Protein AF-A0A7S1TA77-F1 (afdb_monomer_lite)

pLDDT: mean 72.63, std 24.4, range [30.12, 96.5]

Secondary structure (DSSP, 8-state):
-HHHHHHSTTHHHHHHHHHT-STT---SEEEEEPPGGGTTSBHHHHHHHHHHTTEEEEEEEE-TTS------S---HHHHHHHHHGGGSS--------------------------PPPEEEES--TTPBPPTT-EEEEEES--HHHHHHHHHTT-

Structure (mmCIF, N/CA/C/O backbone):
data_AF-A0A7S1TA77-F1
#
_entry.id   AF-A0A7S1TA77-F1
#
loop_
_atom_site.group_PDB
_atom_site.id
_atom_site.type_symbol
_atom_site.label_atom_id
_atom_site.label_alt_id
_atom_site.label_comp_id
_atom_site.label_asym_id
_atom_site.label_entity_id
_atom_site.label_seq_id
_atom_site.pdbx_PDB_ins_code
_atom_site.Cartn_x
_atom_site.Cartn_y
_atom_site.Cartn_z
_atom_site.occupancy
_atom_site.B_iso_or_equiv
_atom_site.auth_seq_id
_atom_site.auth_comp_id
_atom_site.auth_asym_id
_atom_site.auth_atom_id
_atom_site.pdbx_PDB_model_num
ATOM 1 N N . LEU A 1 1 ? -1.077 11.465 19.146 1.00 84.88 1 LEU A N 1
ATOM 2 C CA . LEU A 1 1 ? -2.162 10.462 19.258 1.00 84.88 1 LEU A CA 1
ATOM 3 C C . LEU A 1 1 ? -3.332 10.982 20.092 1.00 84.88 1 LEU A C 1
ATOM 5 O O . LEU A 1 1 ? -4.380 11.188 19.505 1.00 84.88 1 LEU A O 1
ATOM 9 N N . LEU A 1 2 ? -3.151 11.334 21.373 1.00 88.69 2 LEU A N 1
ATOM 10 C CA . LEU A 1 2 ? -4.229 11.862 22.241 1.00 88.69 2 LEU A CA 1
ATOM 11 C C . LEU A 1 2 ? -5.023 13.043 21.648 1.00 88.69 2 LEU A C 1
ATOM 13 O O . LEU A 1 2 ? -6.248 13.052 21.672 1.00 88.69 2 LEU A O 1
ATOM 17 N N . ALA A 1 3 ? -4.336 14.026 21.056 1.00 92.56 3 ALA A N 1
ATOM 18 C CA . ALA A 1 3 ? -5.007 15.150 20.398 1.00 92.56 3 ALA A CA 1
ATOM 19 C C . ALA A 1 3 ? -5.864 14.712 19.197 1.00 92.56 3 ALA A C 1
ATOM 21 O O . ALA A 1 3 ? -6.885 15.334 18.914 1.00 92.56 3 ALA A O 1
ATOM 22 N N . ARG A 1 4 ? -5.455 13.645 18.496 1.00 91.50 4 ARG A N 1
ATOM 23 C CA . ARG A 1 4 ? -6.177 13.134 17.332 1.00 91.50 4 ARG A CA 1
ATOM 24 C C . ARG A 1 4 ? -7.378 12.292 17.741 1.00 91.50 4 ARG A C 1
ATOM 26 O O . ARG A 1 4 ? -8.418 12.475 17.136 1.00 91.50 4 ARG A O 1
ATOM 33 N N . GLU A 1 5 ? -7.258 11.497 18.801 1.00 93.94 5 GLU A N 1
ATOM 34 C CA . GLU A 1 5 ? -8.376 10.764 19.415 1.00 93.94 5 GLU A CA 1
ATOM 35 C C . GLU A 1 5 ? -9.497 11.705 19.860 1.00 93.94 5 GLU A C 1
ATOM 37 O O . GLU A 1 5 ? -10.666 11.486 19.574 1.00 93.94 5 GLU A O 1
ATOM 42 N N . ARG A 1 6 ? -9.143 12.850 20.452 1.00 94.81 6 ARG A N 1
ATOM 43 C CA . ARG A 1 6 ? -10.137 13.869 20.809 1.00 94.81 6 ARG A CA 1
ATOM 44 C C . ARG A 1 6 ? -10.879 14.449 19.594 1.00 94.81 6 ARG A C 1
ATOM 46 O O . ARG A 1 6 ? -12.026 14.862 19.730 1.00 94.81 6 ARG A O 1
ATOM 53 N N . GLN A 1 7 ? -10.218 14.556 18.441 1.00 95.81 7 GLN A N 1
ATOM 54 C CA . GLN A 1 7 ? -10.806 15.111 17.212 1.00 95.81 7 GLN A CA 1
ATOM 55 C C . GLN A 1 7 ? -11.557 14.063 16.386 1.00 95.81 7 GLN A C 1
ATOM 57 O O . GLN A 1 7 ? -12.520 14.397 15.705 1.00 95.81 7 GLN A O 1
ATOM 62 N N . LEU A 1 8 ? -11.081 12.822 16.414 1.00 94.81 8 LEU A N 1
ATOM 63 C CA . LEU A 1 8 ? -11.598 11.672 15.688 1.00 94.81 8 LEU A CA 1
ATOM 64 C C . LEU A 1 8 ? -11.615 10.485 16.658 1.00 94.81 8 LEU A C 1
ATOM 66 O O . LEU A 1 8 ? -10.641 9.727 16.682 1.00 94.81 8 LEU A O 1
ATOM 70 N N . PRO A 1 9 ? -12.681 10.353 17.466 1.00 94.81 9 PRO A N 1
ATOM 71 C CA . PRO A 1 9 ? -12.817 9.229 18.381 1.00 94.81 9 PRO A CA 1
ATOM 72 C C . PRO A 1 9 ? -12.741 7.899 17.625 1.00 94.81 9 PRO A C 1
ATOM 74 O O . PRO A 1 9 ? -13.357 7.768 16.563 1.00 94.81 9 PRO A O 1
ATOM 77 N N . GLY A 1 10 ? -11.993 6.930 18.146 1.00 91.75 10 GLY A N 1
ATOM 78 C CA . GLY A 1 10 ? -11.790 5.625 17.515 1.00 91.75 10 GLY A CA 1
ATOM 79 C C . GLY A 1 10 ? -10.495 5.486 16.699 1.00 91.75 10 GLY A C 1
ATOM 80 O O . GLY A 1 10 ? -10.236 4.422 16.130 1.00 91.75 10 GLY A O 1
ATOM 81 N N . ILE A 1 11 ? -9.689 6.548 16.545 1.00 92.94 11 ILE A N 1
ATOM 82 C CA . ILE A 1 11 ? -8.492 6.494 15.683 1.00 92.94 11 ILE A CA 1
ATOM 83 C C . ILE A 1 11 ? -7.380 5.652 16.313 1.00 92.94 11 ILE A C 1
ATOM 85 O O . ILE A 1 11 ? -6.591 5.041 15.590 1.00 92.94 11 ILE A O 1
ATOM 89 N N . VAL A 1 12 ? -7.302 5.609 17.645 1.00 92.12 12 VAL A N 1
ATOM 90 C CA . VAL A 1 12 ? -6.320 4.779 18.352 1.00 92.12 12 VAL A CA 1
ATOM 91 C C . VAL A 1 12 ? -6.612 3.296 18.128 1.00 92.12 12 VAL A C 1
ATOM 93 O O . VAL A 1 12 ? -5.689 2.556 17.793 1.00 92.12 12 VAL A O 1
ATOM 96 N N . GLU A 1 13 ? -7.873 2.885 18.211 1.00 89.94 13 GLU A N 1
ATOM 97 C CA . GLU A 1 13 ? -8.336 1.515 17.979 1.00 89.94 13 GLU A CA 1
ATOM 98 C C . GLU A 1 13 ? -8.050 1.078 16.538 1.00 89.94 13 GLU A C 1
ATOM 100 O O . GLU A 1 13 ? -7.552 -0.022 16.293 1.00 89.94 13 GLU A O 1
ATOM 105 N N . VAL A 1 14 ? -8.277 1.970 15.566 1.00 88.94 14 VAL A N 1
ATOM 106 C CA . VAL A 1 14 ? -7.917 1.716 14.163 1.00 88.94 14 VAL A CA 1
ATOM 107 C C . VAL A 1 14 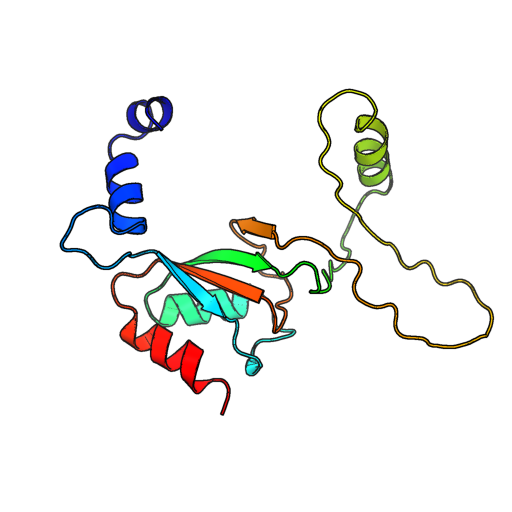? -6.412 1.485 14.015 1.00 88.94 14 VAL A C 1
ATOM 109 O O . VAL A 1 14 ? -5.999 0.527 13.362 1.00 88.94 14 VAL A O 1
ATOM 112 N N . ILE A 1 15 ? -5.575 2.330 14.628 1.00 90.50 15 ILE A N 1
ATOM 113 C CA . ILE A 1 15 ? -4.113 2.170 14.577 1.00 90.50 15 ILE A CA 1
ATOM 114 C C . ILE A 1 15 ? -3.689 0.855 15.239 1.00 90.50 15 ILE A C 1
ATOM 116 O O . ILE A 1 15 ? -2.844 0.151 14.688 1.00 90.50 15 ILE A O 1
ATOM 120 N N . GLN A 1 16 ? -4.286 0.498 16.377 1.00 89.81 16 GLN A N 1
ATOM 121 C CA . GLN A 1 16 ? -4.024 -0.762 17.075 1.00 89.81 16 GLN A CA 1
ATOM 122 C C . GLN A 1 16 ? -4.359 -1.981 16.208 1.00 89.81 16 GLN A C 1
ATOM 124 O O . GLN A 1 16 ? -3.555 -2.913 16.148 1.00 89.81 16 GLN A O 1
ATOM 129 N N . GLY A 1 17 ? -5.482 -1.949 15.484 1.00 87.38 17 GLY A N 1
ATOM 130 C CA . GLY A 1 17 ? -5.846 -2.991 14.520 1.00 87.38 17 GLY A CA 1
ATOM 131 C C . GLY A 1 17 ? -4.873 -3.082 13.338 1.00 87.38 17 GLY A C 1
ATOM 132 O O . GLY A 1 17 ? -4.503 -4.177 12.917 1.00 87.38 17 GLY A O 1
ATOM 133 N N . LEU A 1 18 ? -4.385 -1.942 12.835 1.00 89.44 18 LEU A N 1
ATOM 134 C CA . LEU A 1 18 ? -3.388 -1.919 11.757 1.00 89.44 18 LEU A CA 1
ATOM 135 C C . LEU A 1 18 ? -2.061 -2.570 12.167 1.00 89.44 18 LEU A C 1
ATOM 137 O O . LEU A 1 18 ? -1.482 -3.304 11.367 1.00 89.44 18 LEU A O 1
ATOM 141 N N . ILE A 1 19 ? -1.593 -2.322 13.393 1.00 88.69 19 ILE A N 1
ATOM 142 C CA . ILE A 1 19 ? -0.303 -2.836 13.884 1.00 88.69 19 ILE A CA 1
ATOM 143 C C . ILE A 1 19 ? -0.397 -4.209 14.567 1.00 88.69 19 ILE A C 1
ATOM 145 O O . ILE A 1 19 ? 0.642 -4.776 14.892 1.00 88.69 19 ILE A O 1
ATOM 149 N N . GLY A 1 20 ? -1.605 -4.739 14.794 1.00 85.19 20 GLY A N 1
ATOM 150 C CA . GLY A 1 20 ? -1.810 -6.017 15.488 1.00 85.19 20 GLY A CA 1
ATOM 151 C C . GLY A 1 20 ? -1.452 -5.959 16.978 1.00 85.19 20 GLY A C 1
ATOM 152 O O . GLY A 1 20 ? -0.816 -6.870 17.497 1.00 85.19 20 GLY A O 1
ATOM 153 N N . TYR A 1 21 ? -1.791 -4.861 17.666 1.00 78.44 21 TYR A N 1
ATOM 154 C CA . TYR A 1 21 ? -1.411 -4.662 19.075 1.00 78.44 21 TYR A CA 1
ATOM 155 C C . TYR A 1 21 ? -2.141 -5.611 20.042 1.00 78.44 21 TYR A C 1
ATOM 157 O O . TYR A 1 21 ? -1.588 -5.983 21.075 1.00 78.44 21 TYR A O 1
ATOM 165 N N . GLU A 1 22 ? -3.373 -6.018 19.723 1.00 73.12 22 GLU A N 1
ATOM 166 C CA . GLU A 1 22 ? -4.117 -6.980 20.540 1.00 73.12 22 GLU A CA 1
ATOM 167 C C . GLU A 1 22 ? -3.684 -8.419 20.221 1.00 73.12 22 GLU A C 1
ATOM 169 O O . GLU A 1 22 ? -3.659 -8.829 19.062 1.00 73.12 22 GLU A O 1
ATOM 174 N N . HIS A 1 23 ? -3.374 -9.193 21.269 1.00 55.06 23 HIS A N 1
ATOM 175 C CA . HIS A 1 23 ? -2.682 -10.496 21.267 1.00 55.06 23 HIS A CA 1
ATOM 176 C C . HIS A 1 23 ? -3.325 -11.661 20.474 1.00 55.06 23 HIS A C 1
ATOM 178 O O . HIS A 1 23 ? -2.908 -12.806 20.634 1.00 55.06 23 HIS A O 1
ATOM 184 N N . ALA A 1 24 ? -4.308 -11.409 19.614 1.00 60.81 24 ALA A N 1
ATOM 185 C CA . ALA A 1 24 ? -4.984 -12.430 18.815 1.00 60.81 24 ALA A CA 1
ATOM 186 C C . ALA A 1 24 ? -5.266 -12.020 17.359 1.00 60.81 24 ALA A C 1
ATOM 188 O O . ALA A 1 24 ? -5.853 -12.811 16.624 1.00 60.81 24 ALA A O 1
ATOM 189 N N . MET A 1 25 ? -4.882 -10.810 16.935 1.00 66.12 25 MET A N 1
ATOM 190 C CA . MET A 1 25 ? -5.183 -10.317 15.590 1.00 66.12 25 MET A CA 1
ATOM 191 C C . MET A 1 25 ? -3.905 -10.155 14.774 1.00 66.12 25 MET A C 1
ATOM 193 O O . MET A 1 25 ? -2.995 -9.419 15.150 1.00 66.12 25 MET A O 1
ATOM 197 N N . ASP A 1 26 ? -3.863 -10.832 13.629 1.00 80.38 26 ASP A N 1
ATOM 198 C CA . ASP A 1 26 ? -2.837 -10.612 12.615 1.00 80.38 26 ASP A CA 1
ATOM 199 C C . ASP A 1 26 ? -2.819 -9.127 12.207 1.00 80.38 26 ASP A C 1
ATOM 201 O O . ASP A 1 26 ? -3.887 -8.540 11.994 1.00 80.38 26 ASP A O 1
ATOM 205 N N . PRO A 1 27 ? -1.636 -8.500 12.053 1.00 85.06 27 PRO A N 1
ATOM 206 C CA . PRO A 1 27 ? -1.555 -7.096 11.683 1.00 85.06 27 PRO A CA 1
ATOM 207 C C . PRO A 1 27 ? -2.210 -6.886 10.320 1.00 85.06 27 PRO A C 1
ATOM 209 O O . PRO A 1 27 ? -1.846 -7.535 9.328 1.00 85.06 27 PRO A O 1
ATOM 212 N N . MET A 1 28 ? -3.162 -5.952 10.278 1.00 91.56 28 MET A N 1
ATOM 213 C CA . MET A 1 28 ? -3.863 -5.605 9.046 1.00 91.56 28 MET A CA 1
ATOM 214 C C . MET A 1 28 ? -2.978 -4.827 8.076 1.00 91.56 28 MET A C 1
ATOM 216 O O . MET A 1 28 ? -3.362 -4.689 6.925 1.00 91.56 28 MET A O 1
ATOM 220 N N . LEU A 1 29 ? -1.820 -4.312 8.502 1.00 93.69 29 LEU A N 1
ATOM 221 C CA . LEU A 1 29 ? -0.861 -3.612 7.652 1.00 93.69 29 LEU A CA 1
ATOM 222 C C . LEU A 1 29 ? 0.401 -4.451 7.437 1.00 93.69 29 LEU A C 1
ATOM 224 O O . LEU A 1 29 ? 1.091 -4.804 8.392 1.00 93.69 29 LEU A O 1
ATOM 228 N N . ARG A 1 30 ? 0.749 -4.720 6.176 1.00 93.81 30 ARG A N 1
ATOM 229 C CA . ARG A 1 30 ? 1.963 -5.467 5.810 1.00 93.81 30 ARG A CA 1
ATOM 230 C C . ARG A 1 30 ? 2.732 -4.777 4.693 1.00 93.81 30 ARG A C 1
ATOM 232 O O . ARG A 1 30 ? 2.157 -4.057 3.880 1.00 93.81 30 ARG A O 1
ATOM 239 N N . LEU A 1 31 ? 4.041 -5.006 4.664 1.00 94.06 31 LEU A N 1
ATOM 240 C CA . LEU A 1 31 ? 4.932 -4.552 3.601 1.00 94.06 31 LEU A CA 1
ATOM 241 C C . LEU A 1 31 ? 5.191 -5.709 2.632 1.00 94.06 31 LEU A C 1
ATOM 243 O O . LEU A 1 31 ? 5.622 -6.777 3.059 1.00 94.06 31 LEU A O 1
ATOM 247 N N . PHE A 1 32 ? 4.965 -5.479 1.341 1.00 94.12 32 PHE A N 1
ATOM 248 C CA . PHE A 1 32 ? 5.279 -6.421 0.266 1.00 94.12 32 PHE A CA 1
ATOM 249 C C . PHE A 1 32 ? 6.329 -5.825 -0.661 1.00 94.12 32 PHE A C 1
ATOM 251 O O . PHE A 1 32 ? 6.285 -4.632 -0.943 1.00 94.12 32 PHE A O 1
ATOM 258 N N . SER A 1 33 ? 7.250 -6.638 -1.169 1.00 92.75 33 SER A N 1
ATOM 259 C CA . SER A 1 33 ? 8.122 -6.222 -2.271 1.00 92.75 33 SER A CA 1
ATOM 260 C C . SER A 1 33 ? 7.302 -6.057 -3.547 1.00 92.75 33 SER A C 1
ATOM 262 O O . SER A 1 33 ? 6.421 -6.870 -3.819 1.00 92.75 33 SER A O 1
ATOM 264 N N . VAL A 1 34 ? 7.573 -5.015 -4.332 1.00 92.06 34 VAL A N 1
ATOM 265 C CA . VAL A 1 34 ? 6.928 -4.845 -5.637 1.00 92.06 34 VAL A CA 1
ATOM 266 C C . VAL A 1 34 ? 7.415 -5.955 -6.584 1.00 92.06 34 VAL A C 1
ATOM 268 O O . VAL A 1 34 ? 8.628 -6.107 -6.740 1.00 92.06 34 VAL A O 1
ATOM 271 N N . PRO A 1 35 ? 6.511 -6.717 -7.235 1.00 90.94 35 PRO A N 1
ATOM 272 C CA . PRO A 1 35 ? 6.898 -7.748 -8.191 1.00 90.94 35 PRO A CA 1
ATOM 273 C C . PRO A 1 35 ? 7.696 -7.161 -9.348 1.00 90.94 35 PRO A C 1
ATOM 275 O O . PRO A 1 35 ? 7.383 -6.069 -9.837 1.00 90.94 35 PRO A O 1
ATOM 278 N N . ARG A 1 36 ? 8.687 -7.898 -9.853 1.00 87.75 36 ARG A N 1
ATOM 279 C CA . ARG A 1 36 ? 9.538 -7.413 -10.952 1.00 87.75 36 ARG A CA 1
ATOM 280 C C . ARG A 1 36 ? 8.741 -7.161 -12.226 1.00 87.75 36 ARG A C 1
ATOM 282 O O . ARG A 1 36 ? 9.065 -6.232 -12.960 1.00 87.75 36 ARG A O 1
ATOM 289 N N . SER A 1 37 ? 7.668 -7.921 -12.446 1.00 89.69 37 SER A N 1
ATOM 290 C CA . SER A 1 37 ? 6.725 -7.726 -13.556 1.00 89.69 37 SER A CA 1
ATOM 291 C C . SER A 1 37 ? 6.010 -6.366 -13.538 1.00 89.69 37 SER A C 1
ATOM 293 O O . SER A 1 37 ? 5.498 -5.939 -14.570 1.00 89.69 37 SER A O 1
ATOM 295 N N . LEU A 1 38 ? 5.994 -5.664 -12.398 1.00 90.69 38 LEU A N 1
ATOM 296 C CA . LEU A 1 38 ? 5.436 -4.317 -12.263 1.00 90.69 38 LEU A CA 1
ATOM 297 C C . LEU A 1 38 ? 6.495 -3.208 -12.227 1.00 90.69 38 LEU A C 1
ATOM 299 O O . LEU A 1 38 ? 6.134 -2.028 -12.217 1.00 90.69 38 LEU A O 1
ATOM 303 N N . ALA A 1 39 ? 7.787 -3.538 -12.223 1.00 90.38 39 ALA A N 1
ATOM 304 C CA . ALA A 1 39 ? 8.837 -2.529 -12.273 1.00 90.38 39 ALA A CA 1
ATOM 305 C C . ALA A 1 39 ? 8.726 -1.701 -13.569 1.00 90.38 39 ALA A C 1
ATOM 307 O O . ALA A 1 39 ? 8.524 -2.236 -14.656 1.00 90.38 39 ALA A O 1
ATOM 308 N N . GLY A 1 40 ? 8.826 -0.376 -13.453 1.00 88.25 40 GLY A N 1
ATOM 309 C CA . GLY A 1 40 ? 8.632 0.563 -14.561 1.00 88.25 40 GLY A CA 1
ATOM 310 C C . GLY A 1 40 ? 7.169 0.910 -14.865 1.00 88.25 40 GLY A C 1
ATOM 311 O O . GLY A 1 40 ? 6.920 1.837 -15.636 1.00 88.25 40 GLY A O 1
ATOM 312 N N . THR A 1 41 ? 6.198 0.227 -14.251 1.00 93.44 41 THR A N 1
ATOM 313 C CA . THR A 1 41 ? 4.776 0.594 -14.355 1.00 93.44 41 THR A CA 1
ATOM 314 C C . THR A 1 41 ? 4.406 1.698 -13.362 1.00 93.44 41 THR A C 1
ATOM 316 O O . THR A 1 41 ? 5.203 2.092 -12.509 1.00 93.44 41 THR A O 1
ATOM 319 N N . GLN A 1 42 ? 3.195 2.235 -13.495 1.00 95.25 42 GLN A N 1
ATOM 320 C CA . GLN A 1 42 ? 2.672 3.282 -12.622 1.00 95.25 42 GLN A CA 1
ATOM 321 C C . GLN A 1 42 ? 2.053 2.697 -11.347 1.00 95.25 42 GLN A C 1
ATOM 323 O O . GLN A 1 42 ? 1.375 1.671 -11.389 1.00 95.25 42 GLN A O 1
ATOM 328 N N . PHE A 1 43 ? 2.199 3.393 -10.222 1.00 94.94 43 PHE A N 1
ATOM 329 C CA . PHE A 1 43 ? 1.617 3.011 -8.936 1.00 94.94 43 PHE A CA 1
ATOM 330 C C . PHE A 1 43 ? 0.098 2.815 -9.015 1.00 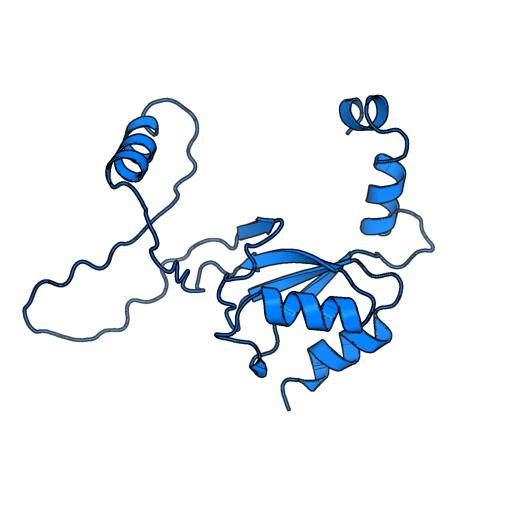94.94 43 PHE A C 1
ATOM 332 O O . PHE A 1 43 ? -0.430 1.922 -8.362 1.00 94.94 43 PHE A O 1
ATOM 339 N N . GLY A 1 44 ? -0.610 3.578 -9.853 1.00 95.19 44 GLY A N 1
ATOM 340 C CA . GLY A 1 44 ? -2.049 3.410 -10.070 1.00 95.19 44 GLY A CA 1
ATOM 341 C C . GLY A 1 44 ? -2.442 2.024 -10.601 1.00 95.19 44 GLY A C 1
ATOM 342 O O . GLY A 1 44 ? -3.515 1.526 -10.267 1.00 95.19 44 GLY A O 1
ATOM 343 N N . GLU A 1 45 ? -1.570 1.373 -11.377 1.00 95.06 45 GLU A N 1
ATOM 344 C CA . GLU A 1 45 ? -1.774 -0.004 -11.847 1.00 95.06 45 GLU A CA 1
ATOM 345 C C . GLU A 1 45 ? -1.689 -1.000 -10.688 1.00 95.06 45 GLU A C 1
ATOM 347 O O . GLU A 1 45 ? -2.581 -1.830 -10.508 1.00 95.06 45 GLU A O 1
ATOM 352 N N . LEU A 1 46 ? -0.645 -0.874 -9.862 1.00 95.44 46 LEU A N 1
ATOM 353 C CA . LEU A 1 46 ? -0.475 -1.667 -8.645 1.00 95.44 46 LEU A CA 1
ATOM 354 C C . LEU A 1 46 ? -1.649 -1.456 -7.683 1.00 95.44 46 LEU A C 1
ATOM 356 O O . LEU A 1 46 ? -2.219 -2.429 -7.195 1.00 95.44 46 LEU A O 1
ATOM 360 N N . PHE A 1 47 ? -2.030 -0.199 -7.446 1.00 96.25 47 PHE A N 1
ATOM 361 C CA . PHE A 1 47 ? -3.136 0.171 -6.567 1.00 96.25 47 PHE A CA 1
ATOM 362 C C . PHE A 1 47 ? -4.426 -0.548 -6.975 1.00 96.25 47 PHE A C 1
ATOM 364 O O . PHE A 1 47 ? -5.077 -1.165 -6.134 1.00 96.25 47 PHE A O 1
ATOM 371 N N . ARG A 1 48 ? -4.771 -0.532 -8.269 1.00 96.06 48 ARG A N 1
ATOM 372 C CA . ARG A 1 48 ? -5.990 -1.178 -8.774 1.00 96.06 48 ARG A CA 1
ATOM 373 C C . ARG A 1 48 ? -5.990 -2.685 -8.528 1.00 96.06 48 ARG A C 1
ATOM 375 O O . ARG A 1 48 ? -6.971 -3.202 -8.006 1.00 96.06 48 ARG A O 1
ATOM 382 N N . ARG A 1 49 ? -4.878 -3.369 -8.818 1.00 95.06 49 ARG A N 1
ATOM 383 C CA . ARG A 1 49 ? -4.742 -4.818 -8.573 1.00 95.06 49 ARG A CA 1
ATOM 384 C C . ARG A 1 49 ? -4.849 -5.161 -7.090 1.00 95.06 49 ARG A C 1
ATOM 386 O O . ARG A 1 49 ? -5.479 -6.145 -6.724 1.00 95.06 49 ARG A O 1
ATOM 393 N N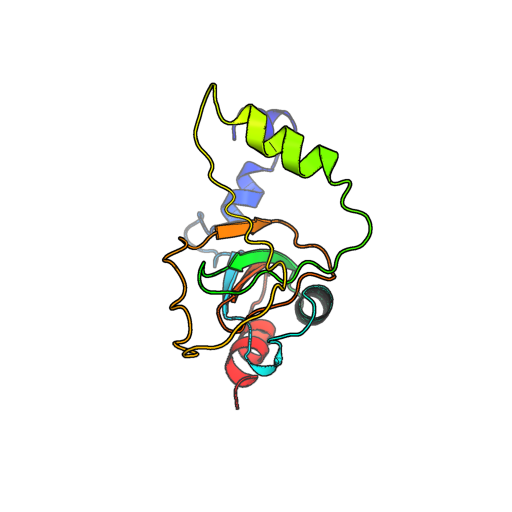 . VAL A 1 50 ? -4.256 -4.341 -6.223 1.00 96.06 50 VAL A N 1
ATOM 394 C CA . VAL A 1 50 ? -4.356 -4.517 -4.767 1.00 96.06 50 VAL A CA 1
ATOM 395 C C . VAL A 1 50 ? -5.806 -4.375 -4.295 1.00 96.06 50 VAL A C 1
ATOM 397 O O . VAL A 1 50 ? -6.254 -5.188 -3.488 1.00 96.06 50 VAL A O 1
ATOM 400 N N . VAL A 1 51 ? -6.552 -3.407 -4.839 1.00 96.38 51 VAL A N 1
ATOM 401 C CA . VAL A 1 51 ? -7.986 -3.223 -4.551 1.00 96.38 51 VAL A CA 1
ATOM 402 C C . VAL A 1 51 ? -8.824 -4.404 -5.038 1.00 96.38 51 VAL A C 1
ATOM 404 O O . VAL A 1 51 ? -9.668 -4.892 -4.289 1.00 96.38 51 VAL A O 1
ATOM 407 N N . GLU A 1 52 ? -8.568 -4.914 -6.244 1.00 96.25 52 GLU A N 1
ATOM 408 C CA . GLU A 1 52 ? -9.240 -6.109 -6.784 1.00 96.25 52 GLU A CA 1
ATOM 409 C C . GLU A 1 52 ? -9.027 -7.353 -5.904 1.00 96.25 52 GLU A C 1
ATOM 411 O O . GLU A 1 52 ? -9.900 -8.214 -5.818 1.00 96.25 52 GLU A O 1
ATOM 416 N N . LEU A 1 53 ? -7.892 -7.421 -5.204 1.00 95.69 53 LEU A N 1
ATOM 417 C CA . LEU A 1 53 ? -7.545 -8.491 -4.265 1.00 95.69 53 LEU A CA 1
ATOM 418 C C . LEU A 1 53 ? -8.012 -8.222 -2.821 1.00 95.69 53 LEU A C 1
ATOM 420 O O . LEU A 1 53 ? -7.671 -8.991 -1.923 1.00 95.69 53 LEU A O 1
ATOM 424 N N . GLY A 1 54 ? -8.783 -7.156 -2.581 1.00 95.38 54 GLY A N 1
ATOM 425 C CA . GLY A 1 54 ? -9.367 -6.845 -1.271 1.00 95.38 54 GLY A CA 1
ATOM 426 C C . GLY A 1 54 ? -8.441 -6.107 -0.297 1.00 95.38 54 GLY A C 1
ATOM 427 O O . GLY A 1 54 ? -8.714 -6.082 0.905 1.00 95.38 54 GLY A O 1
ATOM 428 N N . GLY A 1 55 ? -7.354 -5.508 -0.789 1.00 95.44 55 GLY A N 1
ATOM 429 C CA . GLY A 1 55 ? -6.447 -4.668 -0.007 1.00 95.44 55 GLY A CA 1
ATOM 430 C C . GLY A 1 55 ? -6.486 -3.195 -0.413 1.00 95.44 55 GLY A C 1
ATOM 431 O O . GLY A 1 55 ? -7.085 -2.809 -1.411 1.00 95.44 55 GLY A O 1
ATOM 432 N N . ILE A 1 56 ? -5.792 -2.350 0.347 1.00 95.88 56 ILE A N 1
ATOM 433 C CA . ILE A 1 56 ? -5.556 -0.942 0.007 1.00 95.88 56 ILE A CA 1
ATOM 434 C C . ILE A 1 56 ? -4.075 -0.643 0.209 1.00 95.88 56 ILE A C 1
ATOM 436 O O . ILE A 1 56 ? -3.559 -0.778 1.318 1.00 95.88 56 ILE A O 1
ATOM 440 N N . SER A 1 57 ? -3.378 -0.206 -0.839 1.00 94.69 57 SER A N 1
ATOM 441 C CA . SER A 1 57 ? -2.001 0.272 -0.698 1.00 94.69 57 SER A CA 1
ATOM 442 C C . SER A 1 57 ? -1.984 1.700 -0.151 1.00 94.69 57 SER A C 1
ATOM 444 O O . SER A 1 57 ? -2.542 2.604 -0.774 1.00 94.69 57 SER A O 1
ATOM 446 N N . ILE A 1 58 ? -1.329 1.909 0.991 1.00 93.38 58 ILE A N 1
ATOM 447 C CA . ILE A 1 58 ? -1.316 3.191 1.718 1.00 93.38 58 ILE A CA 1
ATOM 448 C C . ILE A 1 58 ? 0.001 3.962 1.570 1.00 93.38 58 ILE A C 1
ATOM 450 O O . ILE A 1 58 ? 0.068 5.163 1.838 1.00 93.38 58 ILE A O 1
ATOM 454 N N . GLY A 1 59 ? 1.062 3.287 1.131 1.00 93.38 59 GLY A N 1
ATOM 455 C CA . GLY A 1 59 ? 2.357 3.919 0.948 1.00 93.38 59 GLY A CA 1
ATOM 456 C C . GLY A 1 59 ? 3.360 3.049 0.212 1.00 93.38 59 GLY A C 1
ATOM 457 O O . GLY A 1 59 ? 3.188 1.839 0.086 1.00 93.38 59 GLY A O 1
ATOM 458 N N . LEU A 1 60 ? 4.421 3.695 -0.250 1.00 93.81 60 LEU A N 1
ATOM 459 C CA . LEU A 1 60 ? 5.551 3.088 -0.930 1.00 93.81 60 LEU A CA 1
ATOM 460 C C . LEU A 1 60 ? 6.797 3.257 -0.060 1.00 93.81 60 LEU A C 1
ATOM 462 O O . LEU A 1 60 ? 7.145 4.370 0.321 1.00 93.81 60 LEU A O 1
ATOM 466 N N . TYR A 1 61 ? 7.462 2.160 0.261 1.00 93.19 61 TYR A N 1
ATOM 467 C CA . TYR A 1 61 ? 8.796 2.147 0.840 1.00 93.19 61 TYR A CA 1
ATOM 468 C C . TYR A 1 61 ? 9.803 2.090 -0.305 1.00 93.19 61 TYR A C 1
ATOM 470 O O . TYR A 1 61 ? 9.908 1.076 -0.987 1.00 93.19 61 TYR A O 1
ATOM 478 N N . ARG A 1 62 ? 10.536 3.170 -0.544 1.00 89.00 62 ARG A N 1
ATOM 479 C CA . ARG A 1 62 ? 11.492 3.245 -1.646 1.00 89.00 62 ARG A CA 1
ATOM 480 C C . ARG A 1 62 ? 12.907 3.063 -1.127 1.00 89.00 62 ARG A C 1
ATOM 482 O O . ARG A 1 62 ? 13.340 3.802 -0.241 1.00 89.00 62 ARG A O 1
ATOM 489 N N . SER A 1 63 ? 13.646 2.107 -1.695 1.00 79.50 63 SER A N 1
ATOM 490 C CA . SER A 1 63 ? 15.089 2.036 -1.464 1.00 79.50 63 SER A CA 1
ATOM 491 C C . SER A 1 63 ? 15.732 3.289 -2.055 1.00 79.50 63 SER A C 1
ATOM 493 O O . SER A 1 63 ? 15.393 3.704 -3.162 1.00 79.50 63 SER A O 1
ATOM 495 N N . GLY A 1 64 ? 16.683 3.914 -1.361 1.00 64.81 64 GLY A N 1
ATOM 496 C CA . GLY A 1 64 ? 17.295 5.135 -1.892 1.00 64.81 64 GLY A CA 1
ATOM 497 C C . GLY A 1 64 ? 18.109 4.922 -3.181 1.00 64.81 64 GLY A C 1
ATOM 498 O O . GLY A 1 64 ? 18.464 5.877 -3.858 1.00 64.81 64 GLY A O 1
ATOM 499 N N . SER A 1 65 ? 18.361 3.675 -3.582 1.00 60.31 65 SER A N 1
ATOM 500 C CA . SER A 1 65 ? 18.942 3.334 -4.885 1.00 60.31 65 SER A CA 1
ATOM 501 C C . SER A 1 65 ? 17.953 3.384 -6.062 1.00 60.31 65 SER A C 1
ATOM 503 O O . SER A 1 65 ? 18.384 3.270 -7.209 1.00 60.31 65 SER A O 1
ATOM 505 N N . ALA A 1 66 ? 16.646 3.526 -5.817 1.00 58.28 66 ALA A N 1
ATOM 506 C CA . ALA A 1 66 ? 15.632 3.583 -6.865 1.00 58.28 66 ALA A CA 1
ATOM 507 C C . ALA A 1 66 ? 15.564 4.979 -7.509 1.00 58.28 66 ALA A C 1
ATOM 509 O O . ALA A 1 66 ? 15.427 5.992 -6.823 1.00 58.28 66 ALA A O 1
ATOM 510 N N . GLN A 1 67 ? 15.626 5.039 -8.842 1.00 52.78 67 GLN A N 1
ATOM 511 C CA . GLN A 1 67 ? 15.513 6.303 -9.573 1.00 52.78 67 GLN A CA 1
ATOM 512 C C . GLN A 1 67 ? 14.091 6.870 -9.471 1.00 52.78 67 GLN A C 1
ATOM 514 O O . GLN A 1 67 ? 13.110 6.188 -9.766 1.00 52.78 67 GLN A O 1
ATOM 519 N N . VAL A 1 68 ? 13.978 8.140 -9.082 1.00 51.78 68 VAL A N 1
ATOM 520 C CA . VAL A 1 68 ? 12.714 8.882 -9.110 1.00 51.78 68 VAL A CA 1
ATOM 521 C C . VAL A 1 68 ? 12.571 9.522 -10.488 1.00 51.78 68 VAL A C 1
ATOM 523 O O . VAL A 1 68 ? 13.236 10.510 -10.781 1.00 51.78 68 VAL A O 1
ATOM 526 N N . ILE A 1 69 ? 11.708 8.967 -11.340 1.00 51.06 69 ILE A N 1
ATOM 527 C CA . ILE A 1 69 ? 11.371 9.580 -12.630 1.00 51.06 69 ILE A CA 1
ATOM 528 C C . ILE A 1 69 ? 10.130 10.452 -12.421 1.00 51.06 69 ILE A C 1
ATOM 530 O O . ILE A 1 69 ? 9.010 9.946 -12.421 1.00 51.06 69 ILE A O 1
ATOM 534 N N . LEU A 1 70 ? 10.325 11.756 -12.218 1.00 46.56 70 LEU A N 1
ATOM 535 C CA . LEU A 1 70 ? 9.242 12.740 -12.284 1.00 46.56 70 LEU A CA 1
ATOM 536 C C . LEU A 1 70 ? 9.057 13.134 -13.750 1.00 46.56 70 LEU A C 1
ATOM 538 O O . LEU A 1 70 ? 9.992 13.620 -14.385 1.00 46.56 70 LEU A O 1
ATOM 542 N N . ARG A 1 71 ? 7.868 12.896 -14.311 1.00 39.62 71 ARG A N 1
ATOM 543 C CA . ARG A 1 71 ? 7.522 13.434 -15.630 1.00 39.62 71 ARG A CA 1
ATOM 544 C C . ARG A 1 71 ? 7.126 14.893 -15.449 1.00 39.62 71 ARG A C 1
ATOM 546 O O . ARG A 1 71 ? 6.093 15.192 -14.864 1.00 39.62 71 ARG A O 1
ATOM 553 N N . ASP A 1 72 ? 7.988 15.777 -15.933 1.00 40.69 72 ASP A N 1
ATOM 554 C CA . ASP A 1 72 ? 7.807 17.223 -15.903 1.00 40.69 72 ASP A CA 1
ATOM 555 C C . ASP A 1 72 ? 6.518 17.622 -16.640 1.00 40.69 72 ASP A C 1
ATOM 557 O O . ASP A 1 72 ? 6.430 17.560 -17.868 1.00 40.69 72 ASP A O 1
ATOM 561 N N . GLN A 1 73 ? 5.508 18.050 -15.887 1.00 38.22 73 GLN A N 1
ATOM 562 C CA . GLN A 1 73 ? 4.481 18.959 -16.379 1.00 38.22 73 GLN A CA 1
ATOM 563 C C . GLN A 1 73 ? 4.378 20.106 -15.369 1.00 38.22 73 GLN A C 1
ATOM 565 O O . GLN A 1 73 ? 3.779 19.964 -14.308 1.00 38.22 73 GLN A O 1
ATOM 570 N N . SER A 1 74 ? 4.974 21.252 -15.717 1.00 41.62 74 SER A N 1
ATOM 571 C CA . SER A 1 74 ? 4.832 22.566 -15.059 1.00 41.62 74 SER A CA 1
ATOM 572 C C . SER A 1 74 ? 5.559 22.830 -13.724 1.00 41.62 74 SER A C 1
ATOM 574 O O . SER A 1 74 ? 5.027 23.526 -12.861 1.00 41.62 74 SER A O 1
ATOM 576 N N . ALA A 1 75 ? 6.805 22.381 -13.542 1.00 47.81 75 ALA A N 1
ATOM 577 C CA . ALA A 1 75 ? 7.617 22.886 -12.430 1.00 47.81 75 ALA A CA 1
ATOM 578 C C . ALA A 1 75 ? 8.181 24.289 -12.746 1.00 47.81 75 ALA A C 1
ATOM 580 O O . ALA A 1 75 ? 9.158 24.433 -13.478 1.00 47.81 75 ALA A O 1
ATOM 581 N N . ASP A 1 76 ? 7.561 25.331 -12.182 1.00 42.84 76 ASP A N 1
ATOM 582 C CA . ASP A 1 76 ? 8.100 26.696 -12.142 1.00 42.84 76 ASP A CA 1
ATOM 583 C C . ASP A 1 76 ? 9.521 26.678 -11.524 1.00 42.84 76 ASP A C 1
ATOM 585 O O . ASP A 1 76 ? 9.674 26.345 -10.338 1.00 42.84 76 ASP A O 1
ATOM 589 N N . PRO A 1 77 ? 10.577 27.038 -12.283 1.00 46.59 77 PRO A N 1
ATOM 590 C CA . PRO A 1 77 ? 11.962 27.036 -11.806 1.00 46.59 77 PRO A CA 1
ATOM 591 C C . PRO A 1 77 ? 12.174 27.892 -10.546 1.00 46.59 77 PRO A C 1
ATOM 593 O O . PRO A 1 77 ? 13.123 27.672 -9.786 1.00 46.59 77 PRO A O 1
ATOM 596 N N . GLY A 1 78 ? 11.287 28.863 -10.292 1.00 42.12 78 GLY A N 1
ATOM 597 C CA . GLY A 1 78 ? 11.325 29.713 -9.104 1.00 42.12 78 GLY A CA 1
ATOM 598 C C . GLY A 1 78 ? 10.998 28.983 -7.799 1.00 42.12 78 GLY A C 1
ATOM 599 O O . GLY A 1 78 ? 11.506 29.367 -6.741 1.00 42.12 78 GLY A O 1
ATOM 600 N N . LEU A 1 79 ? 10.200 27.913 -7.850 1.00 50.41 79 LEU A N 1
ATOM 601 C CA . LEU A 1 79 ? 9.741 27.181 -6.665 1.00 50.41 79 LEU A CA 1
ATOM 602 C C . LEU A 1 79 ? 10.841 26.255 -6.124 1.00 50.41 79 LEU A C 1
ATOM 604 O O . LEU A 1 79 ? 11.095 26.230 -4.918 1.00 50.41 79 LEU A O 1
ATOM 608 N N . ILE A 1 80 ? 11.586 25.610 -7.029 1.00 47.78 80 ILE A N 1
ATOM 609 C CA . ILE A 1 80 ? 12.779 24.812 -6.700 1.00 47.78 80 ILE A CA 1
ATOM 610 C C . ILE A 1 80 ? 13.863 25.709 -6.087 1.00 47.78 80 ILE A C 1
ATOM 612 O O . ILE A 1 80 ? 14.447 25.375 -5.056 1.00 47.78 80 ILE A O 1
ATOM 616 N N . ARG A 1 81 ? 14.078 26.903 -6.655 1.00 43.47 81 ARG A N 1
ATOM 617 C CA . ARG A 1 81 ? 15.064 27.864 -6.136 1.00 43.47 81 ARG A CA 1
ATOM 618 C C . ARG A 1 81 ? 14.666 28.447 -4.775 1.00 43.47 81 ARG A 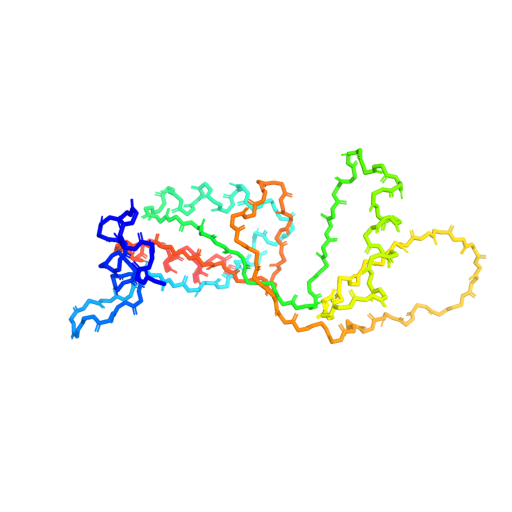C 1
ATOM 620 O O . ARG A 1 81 ? 15.533 28.685 -3.935 1.00 43.47 81 ARG A O 1
ATOM 627 N N . ARG A 1 82 ? 13.365 28.650 -4.529 1.00 42.12 82 ARG A N 1
ATOM 628 C CA . ARG A 1 82 ? 12.845 29.101 -3.226 1.00 42.12 82 ARG A CA 1
ATOM 629 C C . ARG A 1 82 ? 13.030 28.053 -2.131 1.00 42.12 82 ARG A C 1
ATOM 631 O O . ARG A 1 82 ? 13.442 28.429 -1.041 1.00 42.12 82 ARG A O 1
ATOM 638 N N . LEU A 1 83 ? 12.808 26.773 -2.434 1.00 49.16 83 LEU A N 1
ATOM 639 C CA . LEU A 1 83 ? 13.019 25.673 -1.484 1.00 49.16 83 LEU A CA 1
ATOM 640 C C . LEU A 1 83 ? 14.499 25.491 -1.112 1.00 49.16 83 LEU A C 1
ATOM 642 O O . LEU A 1 83 ? 14.806 25.188 0.038 1.00 49.16 83 LEU A O 1
ATOM 646 N N . MET A 1 84 ? 15.424 25.743 -2.045 1.00 45.00 84 MET A N 1
ATOM 647 C CA . MET A 1 84 ? 16.867 25.649 -1.783 1.00 45.00 84 MET A CA 1
ATOM 648 C C . MET A 1 84 ? 17.401 26.786 -0.895 1.00 45.00 84 MET A C 1
ATOM 650 O O . MET A 1 84 ? 18.279 26.548 -0.064 1.00 45.00 84 MET A O 1
ATOM 654 N N . ASN A 1 85 ? 16.853 28.001 -1.005 1.00 38.88 85 ASN A N 1
ATOM 655 C CA . ASN A 1 85 ? 17.309 29.151 -0.212 1.00 38.88 85 ASN A CA 1
ATOM 656 C C . ASN A 1 85 ? 16.737 29.196 1.215 1.00 38.88 85 ASN A C 1
ATOM 658 O O . ASN A 1 85 ? 17.298 29.878 2.070 1.00 38.88 85 ASN A O 1
ATOM 662 N N . THR A 1 86 ? 15.661 28.462 1.507 1.00 42.03 86 THR A N 1
ATOM 663 C CA . THR A 1 86 ? 15.111 28.346 2.871 1.00 42.03 86 THR A CA 1
ATOM 664 C C . THR A 1 86 ? 15.928 27.433 3.794 1.00 42.03 86 THR A C 1
ATOM 666 O O . THR A 1 86 ? 15.714 27.440 5.000 1.00 42.03 86 THR A O 1
ATOM 669 N N . SER A 1 87 ? 16.912 26.701 3.263 1.00 42.22 87 SER A N 1
ATOM 670 C CA . SER A 1 87 ? 17.719 25.716 4.007 1.00 42.22 87 SER A CA 1
ATOM 671 C C . SER A 1 87 ? 18.795 26.307 4.933 1.00 42.22 87 SER A C 1
ATOM 673 O O . SER A 1 87 ? 19.488 25.549 5.606 1.00 42.22 87 SER A O 1
ATOM 675 N N . LEU A 1 88 ? 18.987 27.633 4.967 1.00 43.19 88 LEU A N 1
ATOM 676 C CA . LEU A 1 88 ? 20.070 28.269 5.738 1.00 43.19 88 LEU A CA 1
ATOM 677 C C . LEU A 1 88 ? 19.670 28.781 7.132 1.00 43.19 88 LEU A C 1
ATOM 679 O O . LEU A 1 88 ? 20.524 29.302 7.844 1.00 43.19 88 LEU A O 1
ATOM 683 N N . MET A 1 89 ? 18.432 28.564 7.585 1.00 34.62 89 MET A N 1
ATOM 684 C CA . MET A 1 89 ? 18.076 28.714 9.001 1.00 34.62 89 MET A CA 1
ATOM 685 C C . MET A 1 89 ? 17.045 27.659 9.423 1.00 34.62 89 MET A C 1
ATOM 687 O O . MET A 1 89 ? 15.854 27.817 9.190 1.00 34.62 89 MET A O 1
ATOM 691 N N . GLY A 1 90 ? 17.518 26.608 10.099 1.00 31.72 90 GLY A N 1
ATOM 692 C CA . GLY A 1 90 ? 16.682 25.709 10.902 1.00 31.72 90 GLY A CA 1
ATOM 693 C C . GLY A 1 90 ? 16.322 24.366 10.255 1.00 31.72 90 GLY A C 1
ATOM 694 O O . GLY A 1 90 ? 15.455 24.288 9.397 1.00 31.72 90 GLY A O 1
ATOM 695 N N . SER A 1 91 ? 16.928 23.303 10.792 1.00 31.23 91 SER A N 1
ATOM 696 C CA . SER A 1 91 ? 16.486 21.898 10.735 1.00 31.23 91 SER A CA 1
ATOM 697 C C . SER A 1 91 ? 16.521 21.203 9.366 1.00 31.23 91 SER A C 1
ATOM 699 O O . SER A 1 91 ? 15.581 21.188 8.577 1.00 31.23 91 SER A O 1
ATOM 701 N N . SER A 1 92 ? 17.656 20.545 9.149 1.00 31.95 92 SER A N 1
ATOM 702 C CA . SER A 1 92 ? 18.099 19.813 7.969 1.00 31.95 92 SER A CA 1
ATOM 703 C C . SER A 1 92 ? 17.156 18.685 7.523 1.00 31.95 92 SER A C 1
ATOM 705 O O . SER A 1 92 ? 17.015 17.668 8.199 1.00 31.95 92 SER A O 1
ATOM 707 N N . SER A 1 93 ? 16.603 18.813 6.318 1.00 32.75 93 SER A N 1
ATOM 708 C CA . SER A 1 93 ? 16.103 17.697 5.507 1.00 32.75 93 SER A CA 1
ATOM 709 C C . SER A 1 93 ? 16.583 17.903 4.066 1.00 32.75 93 SER A C 1
ATOM 711 O O . SER A 1 93 ? 16.091 18.758 3.339 1.00 32.75 93 SER A O 1
ATOM 713 N N . ASN A 1 94 ? 17.620 17.161 3.669 1.00 31.58 94 ASN A N 1
ATOM 714 C CA . ASN A 1 94 ? 18.229 17.281 2.344 1.00 31.58 94 ASN A CA 1
ATOM 715 C C . ASN A 1 94 ? 17.432 16.463 1.315 1.00 31.58 94 ASN A C 1
ATOM 717 O O . ASN A 1 94 ? 17.669 15.266 1.156 1.00 31.58 94 ASN A O 1
ATOM 721 N N . LEU A 1 95 ? 16.515 17.114 0.591 1.00 33.94 95 LEU A N 1
ATOM 722 C CA . LEU A 1 95 ? 16.046 16.634 -0.713 1.00 33.94 95 LEU A CA 1
ATOM 723 C C . LEU A 1 95 ? 17.165 16.871 -1.742 1.00 33.94 95 LEU A C 1
ATOM 725 O O . LEU A 1 95 ? 17.345 17.980 -2.239 1.00 33.94 95 LEU A O 1
ATOM 729 N N . ALA A 1 96 ? 17.938 15.833 -2.058 1.00 34.84 96 ALA A N 1
ATOM 730 C CA . ALA A 1 96 ? 18.902 15.879 -3.153 1.00 34.84 96 ALA A CA 1
ATOM 731 C C . ALA A 1 96 ? 18.185 15.595 -4.486 1.00 34.84 96 ALA A C 1
ATOM 733 O O . ALA A 1 96 ? 17.927 14.444 -4.830 1.00 34.84 96 ALA A O 1
ATOM 734 N N . TYR A 1 97 ? 17.858 16.656 -5.227 1.00 31.62 97 TYR A N 1
ATOM 735 C CA . TYR A 1 97 ? 17.384 16.599 -6.613 1.00 31.62 97 TYR A CA 1
ATOM 736 C C . TYR A 1 97 ? 18.595 16.722 -7.548 1.00 31.62 97 TYR A C 1
ATOM 738 O O . TYR A 1 97 ? 19.319 17.714 -7.474 1.00 31.62 97 TYR A O 1
ATOM 746 N N . SER A 1 98 ? 18.843 15.739 -8.416 1.00 33.84 98 SER A N 1
ATOM 747 C CA . SER A 1 98 ? 19.870 15.848 -9.461 1.00 33.84 98 SER A CA 1
ATOM 748 C C . SER A 1 98 ? 19.190 16.009 -10.816 1.00 33.84 98 SER A C 1
ATOM 750 O O . SER A 1 98 ? 18.714 15.034 -11.389 1.00 33.84 98 SER A O 1
ATOM 752 N N . GLN A 1 99 ? 19.159 17.243 -11.324 1.00 31.83 99 GLN A N 1
ATOM 753 C CA . GLN A 1 99 ? 18.905 17.531 -12.737 1.00 31.83 99 GLN A CA 1
ATOM 754 C C . GLN A 1 99 ? 20.123 17.081 -13.552 1.00 31.83 99 GLN A C 1
ATOM 756 O O . GLN A 1 99 ? 21.238 17.529 -13.295 1.00 31.83 99 GLN A O 1
ATOM 761 N N . THR A 1 100 ? 19.932 16.213 -14.541 1.00 31.81 100 THR A N 1
ATOM 762 C CA . THR A 1 100 ? 20.912 16.005 -15.614 1.00 31.81 100 THR A CA 1
ATOM 763 C C . THR A 1 100 ? 20.679 17.063 -16.687 1.00 31.81 100 THR A C 1
ATOM 765 O O . THR A 1 100 ? 19.797 16.910 -17.529 1.00 31.81 100 THR A O 1
ATOM 768 N N . THR A 1 101 ? 21.447 18.149 -16.650 1.00 32.00 101 THR A N 1
ATOM 769 C CA . THR A 1 101 ? 21.629 19.030 -17.808 1.00 32.00 101 THR A CA 1
ATOM 770 C C . THR A 1 101 ? 22.678 18.404 -18.722 1.00 32.00 101 THR A C 1
ATOM 772 O O . THR A 1 101 ? 23.817 18.197 -18.304 1.00 32.00 101 THR A O 1
ATOM 775 N N . ASN A 1 102 ? 22.280 18.071 -19.950 1.00 35.72 102 ASN A N 1
ATOM 776 C CA . ASN A 1 102 ? 23.196 17.693 -21.020 1.00 35.72 102 ASN A CA 1
ATOM 777 C C . ASN A 1 102 ? 24.099 18.881 -21.353 1.00 35.72 102 ASN A C 1
ATOM 779 O O . ASN A 1 102 ? 23.579 19.914 -21.754 1.00 35.72 102 ASN A O 1
ATOM 783 N N . ASP A 1 103 ? 25.413 18.693 -21.259 1.00 30.12 103 ASP A N 1
ATOM 784 C CA . ASP A 1 103 ? 26.376 19.390 -22.106 1.00 30.12 103 ASP A CA 1
ATOM 785 C C . ASP A 1 103 ? 27.602 18.500 -22.360 1.00 30.12 103 ASP A C 1
ATOM 787 O O . ASP A 1 103 ? 27.986 17.647 -21.561 1.00 30.12 103 ASP A O 1
ATOM 791 N N . SER A 1 104 ? 28.137 18.656 -23.562 1.00 40.31 104 SER A N 1
ATOM 792 C CA . SER A 1 104 ? 28.934 17.696 -24.326 1.00 40.31 104 SER A CA 1
ATOM 793 C C . SER A 1 104 ? 30.416 17.647 -23.926 1.00 40.31 104 SER A C 1
ATOM 795 O O . SER A 1 104 ? 31.058 18.692 -23.910 1.00 40.31 104 SER A O 1
ATOM 797 N N . ASN A 1 105 ? 30.991 16.454 -23.705 1.00 32.19 105 ASN A N 1
ATOM 798 C CA . ASN A 1 105 ? 32.264 15.963 -24.285 1.00 32.19 105 ASN A CA 1
ATOM 799 C C . ASN A 1 105 ? 32.773 14.686 -23.588 1.00 32.19 105 ASN A C 1
ATOM 801 O O . ASN A 1 105 ? 32.468 14.416 -22.433 1.00 32.19 105 ASN A O 1
ATOM 805 N N . GLY A 1 106 ? 33.509 13.875 -24.352 1.00 32.12 106 GLY A N 1
ATOM 806 C CA . GLY A 1 106 ? 33.767 12.456 -24.105 1.00 32.12 106 GLY A CA 1
ATOM 807 C C . GLY A 1 106 ? 34.555 12.072 -22.848 1.00 32.12 106 GLY A C 1
ATOM 808 O O . GLY A 1 106 ? 35.375 12.826 -22.336 1.00 32.12 106 GLY A O 1
ATOM 809 N N . GLY A 1 107 ? 34.365 10.811 -22.443 1.00 30.67 107 GLY A N 1
ATOM 810 C CA . GLY A 1 107 ? 35.289 10.086 -21.569 1.00 30.67 107 GLY A CA 1
ATOM 811 C C . GLY A 1 107 ? 34.607 9.246 -20.489 1.00 30.67 107 GLY A C 1
ATOM 812 O O . GLY A 1 107 ? 34.213 9.773 -19.462 1.00 30.67 107 GLY A O 1
ATOM 813 N N . GLN A 1 108 ? 34.574 7.926 -20.703 1.00 30.52 108 GLN A N 1
ATOM 814 C CA . GLN A 1 108 ? 34.392 6.875 -19.685 1.00 30.52 108 GLN A CA 1
ATOM 815 C C . GLN A 1 108 ? 33.037 6.828 -18.946 1.00 30.52 108 GLN A C 1
ATOM 817 O O . GLN A 1 108 ? 32.855 7.384 -17.867 1.00 30.52 108 GLN A O 1
ATOM 822 N N . ASN A 1 109 ? 32.117 6.011 -19.474 1.00 34.56 109 ASN A N 1
ATOM 823 C CA . ASN A 1 109 ? 30.930 5.532 -18.760 1.00 34.56 109 ASN A CA 1
ATOM 824 C C . ASN A 1 109 ? 31.326 4.537 -17.654 1.00 34.56 109 ASN A C 1
ATOM 826 O O . ASN A 1 1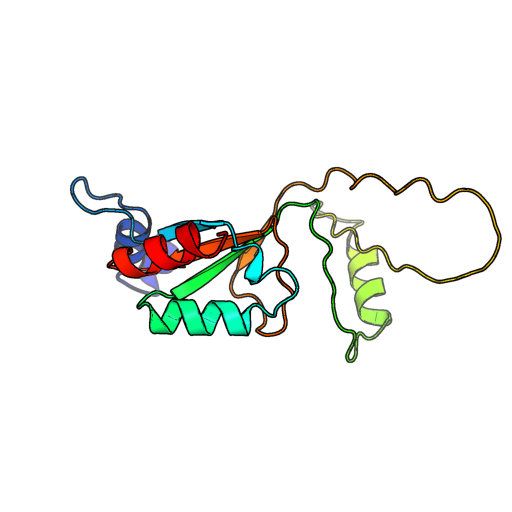09 ? 31.142 3.330 -17.794 1.00 34.56 109 ASN A O 1
ATOM 830 N N . ASN A 1 110 ? 31.859 5.038 -16.542 1.00 34.97 110 ASN A N 1
ATOM 831 C CA . ASN A 1 110 ? 31.777 4.327 -15.273 1.00 34.97 110 ASN A CA 1
ATOM 832 C C . ASN A 1 110 ? 30.415 4.657 -14.665 1.00 34.97 110 ASN A C 1
ATOM 834 O O . ASN A 1 110 ? 30.169 5.791 -14.258 1.00 34.97 110 ASN A O 1
ATOM 838 N N . GLY A 1 111 ? 29.519 3.665 -14.662 1.00 38.91 111 GLY A N 1
ATOM 839 C CA . GLY A 1 111 ? 28.199 3.761 -14.051 1.00 38.91 111 GLY A CA 1
ATOM 840 C C . GLY A 1 111 ? 28.323 4.316 -12.638 1.00 38.91 111 GLY A C 1
ATOM 841 O O . GLY A 1 111 ? 28.924 3.684 -11.769 1.00 38.91 111 GLY A O 1
ATOM 842 N N . ALA A 1 112 ? 27.797 5.523 -12.432 1.00 40.56 112 ALA A N 1
ATOM 843 C CA . ALA A 1 112 ? 27.774 6.153 -11.128 1.00 40.56 112 ALA A CA 1
ATOM 844 C C . ALA A 1 112 ? 27.023 5.222 -10.172 1.00 40.56 112 ALA A C 1
ATOM 846 O O . ALA A 1 112 ? 25.812 5.032 -10.296 1.00 40.56 112 ALA A O 1
ATOM 847 N N . ALA A 1 113 ? 27.764 4.600 -9.252 1.00 44.50 113 ALA A N 1
ATOM 848 C CA . ALA A 1 113 ? 27.187 3.791 -8.195 1.00 44.50 113 ALA A CA 1
ATOM 849 C C . ALA A 1 113 ? 26.111 4.621 -7.472 1.00 44.50 113 ALA A C 1
ATOM 851 O O . ALA A 1 113 ? 26.334 5.818 -7.243 1.00 44.50 113 ALA A O 1
ATOM 852 N N . PRO A 1 114 ? 24.951 4.033 -7.127 1.00 50.25 114 PRO A N 1
ATOM 853 C CA . PRO A 1 114 ? 23.909 4.758 -6.420 1.00 50.25 114 PRO A CA 1
ATOM 854 C C . PRO A 1 114 ? 24.515 5.325 -5.136 1.00 50.25 114 PRO A C 1
ATOM 856 O O . PRO A 1 114 ? 24.970 4.583 -4.265 1.00 50.25 114 PRO A O 1
ATOM 859 N N . ARG A 1 115 ? 24.585 6.659 -5.046 1.00 52.97 115 ARG A N 1
ATOM 860 C CA . ARG A 1 115 ? 24.990 7.343 -3.817 1.00 52.97 115 ARG A CA 1
ATOM 861 C C . ARG A 1 115 ? 24.018 6.880 -2.739 1.00 52.97 115 ARG A C 1
ATOM 863 O O . ARG A 1 115 ? 22.817 6.956 -2.970 1.00 52.97 115 ARG A O 1
ATOM 870 N N . ASN A 1 116 ? 24.547 6.363 -1.628 1.00 48.91 116 ASN A N 1
ATOM 871 C CA . ASN A 1 116 ? 23.804 5.833 -0.482 1.00 48.91 116 ASN A CA 1
ATOM 872 C C . ASN A 1 116 ? 22.726 6.817 -0.008 1.00 48.91 116 ASN A C 1
ATOM 874 O O . ASN A 1 116 ? 22.948 7.632 0.885 1.00 48.91 116 ASN A O 1
ATOM 878 N N . LEU A 1 117 ? 21.554 6.739 -0.620 1.00 66.25 117 LEU A N 1
ATOM 879 C CA . LEU A 1 117 ? 20.350 7.383 -0.149 1.00 66.25 117 LEU A CA 1
ATOM 880 C C . LEU A 1 117 ? 19.697 6.377 0.794 1.00 66.25 117 LEU A C 1
ATOM 882 O O . LEU A 1 117 ? 19.526 5.197 0.470 1.00 66.25 117 LEU A O 1
ATOM 886 N N . LEU A 1 118 ? 19.395 6.837 2.002 1.00 76.06 118 LEU A N 1
ATOM 887 C CA . LEU A 1 118 ? 18.644 6.038 2.954 1.00 76.06 118 LEU A CA 1
ATOM 888 C C . LEU A 1 118 ? 17.242 5.785 2.379 1.00 76.06 118 LEU A C 1
ATOM 890 O O . LEU A 1 118 ? 16.715 6.629 1.646 1.00 76.06 118 LEU A O 1
ATOM 894 N N . PRO A 1 119 ? 16.642 4.625 2.669 1.00 83.62 119 PRO A N 1
ATOM 895 C CA . PRO A 1 119 ? 15.280 4.353 2.247 1.00 83.62 119 PRO A CA 1
ATOM 896 C C . PRO A 1 119 ? 14.313 5.387 2.834 1.00 83.62 119 PRO A C 1
ATOM 898 O O . PRO A 1 119 ? 14.513 5.880 3.946 1.00 83.62 119 PRO A O 1
ATOM 901 N N . TYR A 1 120 ? 13.249 5.693 2.098 1.00 85.50 120 TYR A N 1
ATOM 902 C CA . TYR A 1 120 ? 12.231 6.655 2.516 1.00 85.50 120 TYR A CA 1
ATOM 903 C C . TYR A 1 120 ? 10.823 6.149 2.204 1.00 85.50 120 TYR A C 1
ATOM 905 O O . TYR A 1 120 ? 10.633 5.258 1.377 1.00 85.50 120 TYR A O 1
ATOM 913 N N . VAL A 1 121 ? 9.825 6.714 2.887 1.00 90.00 121 VAL A N 1
ATOM 914 C CA . VAL A 1 121 ? 8.416 6.338 2.721 1.00 90.00 121 VAL A CA 1
ATOM 915 C C . VAL A 1 121 ? 7.660 7.449 2.009 1.00 90.00 121 VAL A C 1
ATOM 917 O O . VAL A 1 121 ? 7.701 8.605 2.424 1.00 90.00 121 VAL A O 1
ATOM 920 N N . PHE A 1 122 ? 6.936 7.078 0.960 1.00 87.75 122 PHE A N 1
ATOM 921 C CA . PHE A 1 122 ? 5.977 7.924 0.270 1.00 87.75 122 PHE A CA 1
ATOM 922 C C . PHE A 1 122 ? 4.561 7.499 0.669 1.00 87.75 122 PHE A C 1
ATOM 924 O O . PHE A 1 122 ? 4.087 6.436 0.273 1.00 87.75 122 PHE A O 1
ATOM 931 N N . THR A 1 123 ? 3.870 8.309 1.466 1.00 92.19 123 THR A N 1
ATOM 932 C CA . THR A 1 123 ? 2.466 8.065 1.833 1.00 92.19 123 THR A CA 1
ATOM 933 C C . THR A 1 123 ? 1.541 8.590 0.741 1.00 92.19 123 THR A C 1
ATOM 935 O O . THR A 1 123 ? 1.727 9.722 0.301 1.00 92.19 123 THR A O 1
ATOM 938 N N . CYS A 1 124 ? 0.548 7.800 0.326 1.00 89.50 124 CYS A N 1
ATOM 939 C CA . CYS A 1 124 ? -0.370 8.137 -0.773 1.00 89.50 124 CYS A CA 1
ATOM 940 C C . CYS A 1 124 ? 0.339 8.604 -2.070 1.00 89.50 124 CYS A C 1
ATOM 942 O O . CYS A 1 124 ? 0.165 9.755 -2.477 1.00 89.50 124 CYS A O 1
ATOM 944 N N . PRO A 1 125 ? 1.143 7.740 -2.726 1.00 90.94 125 PRO A N 1
ATOM 945 C CA . PRO A 1 125 ? 1.792 8.074 -3.993 1.00 90.94 125 PRO A CA 1
ATOM 946 C C . PRO A 1 125 ? 0.808 8.542 -5.073 1.00 90.94 125 PRO A C 1
ATOM 948 O O . PRO A 1 125 ? -0.252 7.928 -5.220 1.00 90.94 125 PRO A O 1
ATOM 951 N N . PRO A 1 126 ? 1.154 9.581 -5.864 1.00 92.38 126 PRO A N 1
ATOM 952 C CA . PRO A 1 126 ? 0.437 9.912 -7.088 1.00 92.38 126 PRO A CA 1
ATOM 953 C C . PRO A 1 126 ? 0.295 8.694 -7.998 1.00 92.38 126 PRO A C 1
ATOM 955 O O . PRO A 1 126 ? 1.195 7.850 -8.066 1.00 92.38 126 PRO A O 1
ATOM 958 N N . THR A 1 127 ? -0.819 8.607 -8.723 1.00 92.56 127 THR A N 1
ATOM 959 C CA . THR A 1 127 ? -1.128 7.449 -9.574 1.00 92.56 127 THR A CA 1
ATOM 960 C C . THR A 1 127 ? -0.082 7.205 -10.653 1.00 92.56 127 THR A C 1
ATOM 962 O O . THR A 1 127 ? 0.125 6.061 -11.032 1.00 92.56 127 THR A O 1
ATOM 965 N N . ASP A 1 128 ? 0.591 8.250 -11.120 1.00 91.19 128 ASP A N 1
ATOM 966 C CA . ASP A 1 128 ? 1.626 8.222 -12.152 1.00 91.19 128 ASP A CA 1
ATOM 967 C C . ASP A 1 128 ? 3.038 7.918 -11.616 1.00 91.19 128 ASP A C 1
ATOM 969 O O . ASP A 1 128 ? 3.983 7.829 -12.402 1.00 91.19 128 ASP A O 1
ATOM 973 N N . THR A 1 129 ? 3.193 7.702 -10.304 1.00 90.44 129 THR A N 1
ATOM 974 C CA . THR A 1 129 ? 4.481 7.345 -9.687 1.00 90.44 129 THR A CA 1
ATOM 975 C C . THR A 1 129 ? 5.036 6.071 -10.316 1.00 90.44 129 THR A C 1
ATOM 977 O O . THR A 1 129 ? 4.422 5.012 -10.215 1.00 90.44 129 THR A O 1
ATOM 980 N N . ILE A 1 130 ? 6.219 6.143 -10.928 1.00 92.19 130 ILE A N 1
ATOM 981 C CA . ILE A 1 130 ? 6.871 4.969 -11.520 1.00 92.19 130 ILE A CA 1
ATOM 982 C C . ILE A 1 130 ? 7.436 4.070 -10.423 1.00 92.19 130 ILE A C 1
ATOM 984 O O . ILE A 1 130 ? 8.157 4.547 -9.545 1.00 92.19 130 ILE A O 1
ATOM 988 N N . LEU A 1 131 ? 7.118 2.779 -10.490 1.00 91.94 131 LEU A N 1
ATOM 989 C CA . LEU A 1 131 ? 7.579 1.750 -9.562 1.00 91.94 131 LEU A CA 1
ATOM 990 C C . LEU A 1 131 ? 8.988 1.261 -9.907 1.00 91.94 131 LEU A C 1
ATOM 992 O O . LEU A 1 131 ? 9.327 1.055 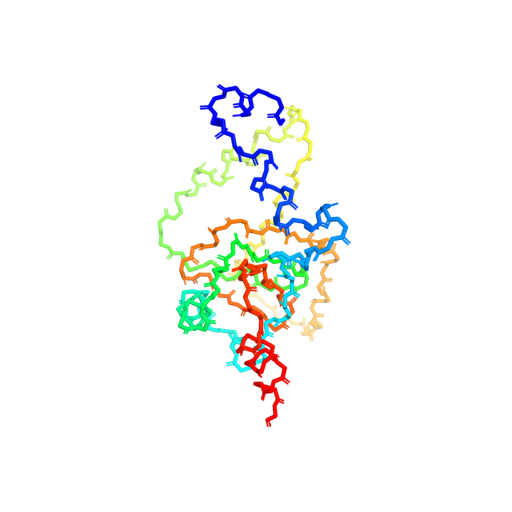-11.072 1.00 91.94 131 LEU A O 1
ATOM 996 N N . SER A 1 132 ? 9.793 1.008 -8.881 1.00 88.69 132 SER A N 1
ATOM 997 C CA . SER A 1 132 ? 11.082 0.325 -8.974 1.00 88.69 132 SER A CA 1
ATOM 998 C C . SER A 1 132 ? 10.962 -1.123 -8.503 1.00 88.69 132 SER A C 1
ATOM 1000 O O . SER A 1 132 ? 10.172 -1.432 -7.617 1.00 88.69 132 SER A O 1
ATOM 1002 N N . SER A 1 133 ? 11.810 -2.009 -9.029 1.00 87.62 133 SER A N 1
ATOM 1003 C CA . SER A 1 133 ? 11.935 -3.392 -8.544 1.00 87.62 133 SER A CA 1
ATOM 1004 C C . SER A 1 133 ? 12.429 -3.492 -7.097 1.00 87.62 133 SER A C 1
ATOM 1006 O O . SER A 1 133 ? 12.336 -4.553 -6.492 1.00 87.62 133 SER A O 1
ATOM 1008 N N . ASN A 1 134 ? 13.000 -2.409 -6.560 1.00 88.25 134 ASN A N 1
ATOM 1009 C CA . ASN A 1 134 ? 13.480 -2.339 -5.181 1.00 88.25 134 ASN A CA 1
ATOM 1010 C C . ASN A 1 134 ? 12.485 -1.632 -4.249 1.00 88.25 134 ASN A C 1
ATOM 1012 O O . ASN A 1 134 ? 12.789 -1.425 -3.072 1.00 88.25 134 ASN A O 1
ATOM 1016 N N . ASP A 1 135 ? 11.324 -1.227 -4.767 1.00 91.19 135 ASP A N 1
ATOM 1017 C CA . ASP A 1 135 ? 10.277 -0.654 -3.937 1.00 91.19 135 ASP A CA 1
ATOM 1018 C C . ASP A 1 135 ? 9.572 -1.755 -3.133 1.00 91.19 135 ASP A C 1
ATOM 1020 O O . ASP A 1 135 ? 9.400 -2.895 -3.570 1.00 91.19 135 ASP A O 1
ATOM 1024 N N . GLY A 1 136 ? 9.116 -1.379 -1.947 1.00 93.62 136 GLY A N 1
ATOM 1025 C CA . GLY A 1 136 ? 8.098 -2.082 -1.192 1.00 93.62 136 GLY A CA 1
ATOM 1026 C C . GLY A 1 136 ? 6.807 -1.270 -1.152 1.00 93.62 136 GLY A C 1
ATOM 1027 O O . GLY A 1 136 ? 6.820 -0.046 -1.246 1.00 93.62 136 GLY A O 1
ATOM 1028 N N . VAL A 1 137 ? 5.678 -1.941 -0.986 1.00 95.62 137 VAL A N 1
ATOM 1029 C CA . VAL A 1 137 ? 4.355 -1.333 -0.857 1.00 95.62 137 VAL A CA 1
ATOM 1030 C C . VAL A 1 137 ? 3.721 -1.743 0.468 1.00 95.62 137 VAL A C 1
ATOM 1032 O O . VAL A 1 137 ? 3.646 -2.923 0.808 1.00 95.62 137 VAL A O 1
ATOM 1035 N N . TYR A 1 138 ? 3.271 -0.753 1.231 1.00 96.50 138 TYR A N 1
ATOM 1036 C CA . TYR A 1 138 ? 2.483 -0.956 2.439 1.00 96.50 138 TYR A CA 1
ATOM 1037 C C . TYR A 1 138 ? 1.025 -1.183 2.054 1.00 96.50 138 TYR A C 1
ATOM 1039 O O . TYR A 1 138 ? 0.409 -0.307 1.443 1.00 96.50 138 TYR A O 1
ATOM 1047 N N . ILE A 1 139 ? 0.473 -2.337 2.421 1.00 95.88 139 ILE A N 1
ATOM 1048 C CA . ILE A 1 139 ? -0.892 -2.748 2.093 1.00 95.88 139 ILE A CA 1
ATOM 1049 C C . ILE A 1 139 ? -1.659 -3.052 3.370 1.00 95.88 139 ILE A C 1
ATOM 1051 O O . ILE A 1 139 ? -1.228 -3.872 4.182 1.00 95.88 139 ILE A O 1
ATOM 1055 N N . ALA A 1 140 ? -2.810 -2.400 3.512 1.00 94.94 140 ALA A N 1
ATOM 1056 C CA . ALA A 1 140 ? -3.795 -2.698 4.531 1.00 94.94 140 ALA A CA 1
ATOM 1057 C C . ALA A 1 140 ? -4.840 -3.687 3.986 1.00 94.94 140 ALA A C 1
ATOM 1059 O O . ALA A 1 140 ? -5.463 -3.405 2.962 1.00 94.94 140 ALA A O 1
ATOM 1060 N N . ALA A 1 141 ? -5.049 -4.824 4.647 1.00 93.75 141 ALA A N 1
ATOM 1061 C CA . ALA A 1 141 ? -6.068 -5.811 4.287 1.00 93.75 141 ALA A CA 1
ATOM 1062 C C . ALA A 1 141 ? -6.535 -6.605 5.517 1.00 93.75 141 ALA A C 1
ATOM 1064 O O . ALA A 1 141 ? -5.828 -6.698 6.519 1.00 93.75 141 ALA A O 1
ATOM 1065 N N . ARG A 1 142 ? -7.741 -7.183 5.442 1.00 88.88 142 ARG A N 1
ATOM 1066 C CA . ARG A 1 142 ? -8.249 -8.129 6.457 1.00 88.88 142 ARG A CA 1
ATOM 1067 C C . ARG A 1 142 ? -7.834 -9.570 6.172 1.00 88.88 142 ARG A C 1
ATOM 1069 O O . ARG A 1 142 ? -7.613 -10.330 7.103 1.00 88.88 142 ARG A O 1
ATOM 1076 N N . ASP A 1 143 ? -7.738 -9.925 4.894 1.00 91.19 143 ASP A N 1
ATOM 1077 C CA . ASP A 1 143 ? -7.231 -11.208 4.416 1.00 91.19 143 ASP A CA 1
ATOM 1078 C C . ASP A 1 143 ? -6.125 -10.946 3.389 1.00 91.19 143 ASP A C 1
ATOM 1080 O O . ASP A 1 143 ? -6.286 -10.141 2.472 1.00 91.19 143 ASP A O 1
ATOM 1084 N N . PHE A 1 144 ? -4.993 -11.624 3.557 1.00 91.88 144 PHE A N 1
ATOM 1085 C CA . PHE A 1 144 ? -3.834 -11.513 2.679 1.00 91.88 144 PHE A CA 1
ATOM 1086 C C . PHE A 1 144 ? -3.688 -12.698 1.723 1.00 91.88 144 PHE A C 1
ATOM 1088 O O . PHE A 1 144 ? -2.739 -12.715 0.946 1.00 91.88 144 PHE A O 1
ATOM 1095 N N . SER A 1 145 ? -4.588 -13.682 1.739 1.00 91.94 145 SER A N 1
ATOM 1096 C CA . SER A 1 145 ? -4.470 -14.907 0.940 1.00 91.94 145 SER A CA 1
ATOM 1097 C C . SER A 1 145 ? -4.279 -14.633 -0.563 1.00 91.94 145 SER A C 1
ATOM 1099 O O . SER A 1 145 ? -3.338 -15.147 -1.176 1.00 91.94 145 SER A O 1
ATOM 1101 N N . GLY A 1 146 ? -5.113 -13.769 -1.151 1.00 91.69 146 GLY A N 1
ATOM 1102 C CA . GLY A 1 146 ? -5.008 -13.347 -2.552 1.00 91.69 146 GLY A CA 1
ATOM 1103 C C . GLY A 1 146 ? -3.768 -12.494 -2.832 1.00 91.69 146 GLY A C 1
ATOM 1104 O O . GLY A 1 146 ? -3.064 -12.721 -3.816 1.00 91.69 146 GLY A O 1
ATOM 1105 N N . LEU A 1 147 ? -3.454 -11.564 -1.926 1.00 92.38 147 LEU A N 1
ATOM 1106 C CA . LEU A 1 147 ? -2.288 -10.682 -2.029 1.00 92.38 147 LEU A CA 1
ATOM 1107 C C . LEU A 1 147 ? -0.977 -11.475 -1.976 1.00 92.38 147 LEU A C 1
ATOM 1109 O O . LEU A 1 147 ? -0.109 -11.270 -2.813 1.00 92.38 147 LEU A O 1
ATOM 1113 N N . ILE A 1 148 ? -0.838 -12.432 -1.058 1.00 92.81 148 ILE A N 1
ATOM 1114 C CA . ILE A 1 148 ? 0.355 -13.281 -0.942 1.00 92.81 148 ILE A CA 1
ATOM 1115 C C . ILE A 1 148 ? 0.576 -14.068 -2.233 1.00 92.81 148 ILE A C 1
ATOM 1117 O O . ILE A 1 148 ? 1.696 -14.106 -2.736 1.00 92.81 148 ILE A O 1
ATOM 1121 N N . ARG A 1 149 ? -0.480 -14.657 -2.813 1.00 91.75 149 ARG A N 1
ATOM 1122 C CA . ARG A 1 149 ? -0.363 -15.364 -4.099 1.00 91.75 149 ARG A CA 1
ATOM 1123 C C . ARG A 1 149 ? 0.140 -14.431 -5.192 1.00 91.75 149 ARG A C 1
ATOM 1125 O O . ARG A 1 149 ? 1.109 -14.770 -5.862 1.00 91.75 149 ARG A O 1
ATOM 1132 N N . PHE A 1 150 ? -0.461 -13.251 -5.313 1.00 91.25 150 PHE A N 1
ATOM 1133 C CA . PHE A 1 150 ? -0.054 -12.245 -6.287 1.00 91.25 150 PHE A CA 1
ATOM 1134 C C . PHE A 1 150 ? 1.404 -11.807 -6.094 1.00 91.25 150 PHE A C 1
ATOM 1136 O O . PHE A 1 150 ? 2.212 -11.945 -7.007 1.00 91.25 150 PHE A O 1
ATOM 1143 N N . PHE A 1 151 ? 1.775 -11.342 -4.903 1.00 88.38 151 PHE A N 1
ATOM 1144 C CA . PHE A 1 151 ? 3.105 -10.793 -4.641 1.00 88.38 151 PHE A CA 1
ATOM 1145 C C . PHE A 1 151 ? 4.221 -11.846 -4.624 1.00 88.38 151 PHE A C 1
ATOM 1147 O O . PHE A 1 151 ? 5.362 -11.493 -4.894 1.00 88.38 151 PHE A O 1
ATOM 1154 N N . MET A 1 152 ? 3.924 -13.121 -4.343 1.00 84.75 152 MET A N 1
ATOM 1155 C CA . MET A 1 152 ? 4.947 -14.179 -4.306 1.00 84.75 152 MET A CA 1
ATOM 1156 C C . MET A 1 152 ? 5.076 -15.000 -5.592 1.00 84.75 152 MET A C 1
ATOM 1158 O O . MET A 1 152 ? 6.117 -15.615 -5.793 1.00 84.75 152 MET A O 1
ATOM 1162 N N . HIS A 1 153 ? 4.058 -15.031 -6.459 1.00 80.19 153 HIS A N 1
ATOM 1163 C CA . HIS A 1 153 ? 4.083 -15.850 -7.684 1.00 80.19 153 HIS A CA 1
ATOM 1164 C C . HIS A 1 153 ? 4.211 -15.028 -8.972 1.00 80.19 153 HIS A C 1
ATOM 1166 O O . HIS A 1 153 ? 4.356 -15.607 -10.041 1.00 80.19 153 HIS A O 1
ATOM 1172 N N . SER A 1 154 ? 4.198 -13.694 -8.895 1.00 65.31 154 SER A N 1
ATOM 1173 C CA . SER A 1 154 ? 4.353 -12.817 -10.070 1.00 65.31 154 SER A CA 1
ATOM 1174 C C . SER A 1 154 ? 5.800 -12.681 -10.582 1.00 65.31 154 SER A C 1
ATOM 1176 O O . SER A 1 154 ? 6.036 -11.881 -11.490 1.00 65.31 154 SER A O 1
ATOM 1178 N N . ASP A 1 155 ? 6.746 -13.420 -9.988 1.00 58.22 155 ASP A N 1
ATOM 1179 C CA . ASP A 1 155 ? 8.181 -13.432 -10.322 1.00 58.22 155 ASP A CA 1
ATOM 1180 C C . ASP A 1 155 ? 8.651 -14.752 -10.994 1.00 58.22 155 ASP A C 1
ATOM 1182 O O . ASP A 1 155 ? 9.853 -14.916 -11.217 1.00 58.22 155 ASP A O 1
ATOM 1186 N N . GLN A 1 156 ? 7.736 -15.685 -11.306 1.00 48.25 156 GLN A N 1
ATOM 1187 C CA . GLN A 1 156 ? 7.999 -16.869 -12.151 1.00 48.25 156 GLN A CA 1
ATOM 1188 C C . GLN A 1 156 ? 7.685 -16.575 -13.619 1.00 48.25 156 GLN A C 1
ATOM 1190 O O . GLN A 1 156 ? 8.458 -17.054 -14.477 1.00 48.25 156 GLN A O 1
#

Sequence (156 aa):
LLARERQLPGIVEVIQGLIGYEHAMDPMLRLFSVPRSLAGTQFGELFRRVVELGGISIGLYRSGSAQVILRDQSADPGLIRRLMNTSLMGSSSNLAYSQTTNDSNGGQNNGAAPRNLLPYVFTCPPTDTILSSNDGVYIAARDFSGLIRFFMHSDQ

Organism: NCBI:txid31354

Foldseek 3Di:
DVVVCVVPPCVVVVVCQQCVVDPPHDHLKDKFQDAPVQAQHFVLVVQVVCVVLAKGWFKKWAQLLDDWDDDDDDDDPVVVVVVVVVQPDDDDDDPDDDDDDDDDDDDDPPPDRRDRDHIDMGGPDDRRGGDHSRMMIIMGGRDCPSVCCCRVVSHD

Radius of gyration: 19.75 Å; chains: 1; bounding box: 48×47×47 Å